Protein AF-A0A529LYF0-F1 (afdb_monomer)

Radius of gyration: 22.44 Å; Cα contacts (8 Å, |Δi|>4): 32; chains: 1; bounding box: 76×38×55 Å

Solvent-accessible surface area (backbone atoms only — not comparable to full-atom values): 7670 Å² total; per-residue (Å²): 142,80,80,82,82,74,75,73,85,80,75,81,69,80,85,69,62,60,70,59,54,50,53,49,51,52,28,52,52,52,40,53,60,69,74,52,86,89,52,92,55,70,84,77,46,75,88,83,76,62,102,65,56,52,64,56,55,36,52,51,52,51,50,52,52,48,45,68,75,46,50,86,55,62,44,96,94,39,47,68,63,51,51,50,54,52,49,53,52,51,49,52,54,49,50,51,51,53,51,51,52,52,51,53,51,51,50,52,54,49,50,40,62,73,65,72,48,73,75,79,78,74,122

Structure (mmCIF, N/CA/C/O backbone):
data_AF-A0A529LYF0-F1
#
_entry.id   AF-A0A529LYF0-F1
#
loop_
_atom_site.group_PDB
_atom_site.id
_atom_site.type_symbol
_atom_site.label_atom_id
_atom_site.label_alt_id
_atom_site.label_comp_id
_atom_site.label_asym_id
_atom_site.label_entity_id
_atom_site.label_seq_id
_atom_site.pdbx_PDB_ins_code
_atom_site.Cartn_x
_atom_site.Cartn_y
_atom_site.Cartn_z
_atom_site.occupancy
_atom_site.B_iso_or_equiv
_atom_site.auth_seq_id
_atom_site.auth_comp_id
_atom_site.auth_asym_id
_atom_site.auth_atom_id
_atom_site.pdbx_PDB_model_num
ATOM 1 N N . MET A 1 1 ? -51.230 8.980 -7.008 1.00 47.94 1 MET A N 1
ATOM 2 C CA . MET A 1 1 ? -50.643 9.063 -5.654 1.00 47.94 1 MET A CA 1
ATOM 3 C C . MET A 1 1 ? -49.635 7.925 -5.503 1.00 47.94 1 MET A C 1
ATOM 5 O O . MET A 1 1 ? -49.978 6.871 -4.994 1.00 47.94 1 MET A O 1
ATOM 9 N N . THR A 1 2 ? -48.428 8.087 -6.047 1.00 57.09 2 THR A N 1
ATOM 10 C CA . THR A 1 2 ? -47.328 7.112 -5.946 1.00 57.09 2 THR A CA 1
ATOM 11 C C . THR A 1 2 ? -46.255 7.739 -5.071 1.00 57.09 2 THR A C 1
ATOM 13 O O . THR A 1 2 ? -45.696 8.774 -5.430 1.00 57.09 2 THR A O 1
ATOM 16 N N . THR A 1 3 ? -46.027 7.175 -3.892 1.00 55.69 3 THR A N 1
ATOM 17 C CA . THR A 1 3 ? -44.971 7.624 -2.985 1.00 55.69 3 THR A CA 1
ATOM 18 C C . THR A 1 3 ? -43.598 7.384 -3.624 1.00 55.69 3 THR A C 1
ATOM 20 O O . THR A 1 3 ? -43.407 6.367 -4.298 1.00 55.69 3 THR A O 1
ATOM 23 N N . PRO A 1 4 ? -42.626 8.298 -3.457 1.00 59.94 4 PRO A N 1
ATOM 24 C CA . PRO A 1 4 ? -41.273 8.055 -3.921 1.00 59.94 4 PRO A CA 1
ATOM 25 C C . PRO A 1 4 ? -40.661 6.951 -3.053 1.00 59.94 4 PRO A C 1
ATOM 27 O O . PRO A 1 4 ? -40.623 7.054 -1.828 1.00 59.94 4 PRO A O 1
ATOM 30 N N . VAL A 1 5 ? -40.193 5.878 -3.689 1.00 65.50 5 VAL A N 1
ATOM 31 C CA . VAL A 1 5 ? -39.392 4.841 -3.036 1.00 65.50 5 VAL A CA 1
ATOM 32 C C . VAL A 1 5 ? -38.038 5.467 -2.707 1.00 65.50 5 VAL A C 1
ATOM 34 O O . VAL A 1 5 ? -37.164 5.569 -3.566 1.00 65.50 5 VAL A O 1
ATOM 37 N N . SER A 1 6 ? -37.866 5.940 -1.473 1.00 61.72 6 SER A N 1
ATOM 38 C CA . SER A 1 6 ? -36.562 6.357 -0.964 1.00 61.72 6 SER A CA 1
ATOM 39 C C . SER A 1 6 ? -35.632 5.143 -0.956 1.00 61.72 6 SER A C 1
ATOM 41 O O . SER A 1 6 ? -35.870 4.167 -0.246 1.00 61.72 6 SER A O 1
ATOM 43 N N . ASN A 1 7 ? -34.588 5.192 -1.784 1.00 60.34 7 ASN A N 1
ATOM 44 C CA . ASN A 1 7 ? -33.568 4.158 -1.919 1.00 60.34 7 ASN A CA 1
ATOM 45 C C . ASN A 1 7 ? -32.724 4.077 -0.632 1.00 60.34 7 ASN A C 1
ATOM 47 O O . ASN A 1 7 ? -31.618 4.600 -0.563 1.00 60.34 7 ASN A O 1
ATOM 51 N N . GLU A 1 8 ? -33.234 3.387 0.389 1.00 54.78 8 GLU A N 1
ATOM 52 C CA . GLU A 1 8 ? -32.531 3.100 1.650 1.00 54.78 8 GLU A CA 1
ATOM 53 C C . GLU A 1 8 ? -31.314 2.164 1.487 1.00 54.78 8 GLU A C 1
ATOM 55 O O . GLU A 1 8 ? -30.669 1.787 2.468 1.00 54.78 8 GLU A O 1
ATOM 60 N N . ARG A 1 9 ? -30.960 1.782 0.251 1.00 53.56 9 ARG A N 1
ATOM 61 C CA . ARG A 1 9 ? -29.782 0.948 -0.034 1.00 53.56 9 ARG A CA 1
ATOM 62 C C . ARG A 1 9 ? -28.453 1.691 0.090 1.00 53.56 9 ARG A C 1
ATOM 64 O O . ARG A 1 9 ? -27.416 1.044 0.024 1.00 53.56 9 ARG A O 1
ATOM 71 N N . ASP A 1 10 ? -28.478 2.999 0.329 1.00 54.81 10 ASP A N 1
ATOM 72 C CA . ASP A 1 10 ? -27.279 3.841 0.399 1.00 54.81 10 ASP A CA 1
ATOM 73 C C . ASP A 1 10 ? -26.954 4.324 1.825 1.00 54.81 10 ASP A C 1
ATOM 75 O O . ASP A 1 10 ? -26.434 5.414 2.035 1.00 54.81 10 ASP A O 1
ATOM 79 N N . LYS A 1 11 ? -27.325 3.545 2.855 1.00 51.06 11 LYS A N 1
ATOM 80 C CA . LYS A 1 11 ? -27.175 3.982 4.258 1.00 51.06 11 LYS A CA 1
ATOM 81 C C . LYS A 1 11 ? -26.514 2.985 5.209 1.00 51.06 11 LYS A C 1
ATOM 83 O O . LYS A 1 11 ? -26.799 3.022 6.403 1.00 51.06 11 LYS A O 1
ATOM 88 N N . ARG A 1 12 ? -25.626 2.096 4.742 1.00 48.12 12 ARG A N 1
ATOM 89 C CA . ARG A 1 12 ? -24.793 1.262 5.644 1.00 48.12 12 ARG A CA 1
ATOM 90 C C . ARG A 1 12 ? -23.418 0.895 5.071 1.00 48.12 12 ARG A C 1
ATOM 92 O O . ARG A 1 12 ? -23.063 -0.277 4.999 1.00 48.12 12 ARG A O 1
ATOM 99 N N . ILE A 1 13 ? -22.596 1.890 4.762 1.00 53.06 13 ILE A N 1
ATOM 100 C CA . ILE A 1 13 ? -21.145 1.746 4.938 1.00 53.06 13 ILE A CA 1
ATOM 101 C C . ILE A 1 13 ? -20.814 2.685 6.089 1.00 53.06 13 ILE A C 1
ATOM 103 O O . ILE A 1 13 ? -21.063 3.879 5.969 1.00 53.06 13 ILE A O 1
ATOM 107 N N . GLY A 1 14 ? -20.369 2.150 7.233 1.00 55.97 14 GLY A N 1
ATOM 108 C CA . GLY A 1 14 ? -19.940 2.983 8.361 1.00 55.97 14 GLY A CA 1
ATOM 109 C C . GLY A 1 14 ? -18.994 4.053 7.832 1.00 55.97 14 GLY A C 1
ATOM 110 O O . GLY A 1 14 ? -18.046 3.698 7.135 1.00 55.97 14 GLY A O 1
ATOM 111 N N . GLU A 1 15 ? -19.354 5.313 8.062 1.00 58.41 15 GLU A N 1
ATOM 112 C CA . GLU A 1 15 ? -18.853 6.498 7.366 1.00 58.41 15 GLU A CA 1
ATOM 113 C C . GLU A 1 15 ? -17.323 6.439 7.251 1.00 58.41 15 GLU A C 1
ATOM 115 O O . GLU A 1 15 ? -16.586 6.626 8.218 1.00 58.41 15 GLU A O 1
ATOM 120 N N . ARG A 1 16 ? -16.840 6.015 6.079 1.00 63.41 16 ARG A N 1
ATOM 121 C CA . ARG A 1 16 ? -15.414 5.926 5.780 1.00 63.41 16 ARG A CA 1
ATOM 122 C C . ARG A 1 16 ? -14.989 7.345 5.453 1.00 63.41 16 ARG A C 1
ATOM 124 O O . ARG A 1 16 ? -15.529 7.920 4.511 1.00 63.41 16 ARG A O 1
ATOM 131 N N . ASP A 1 17 ? -14.049 7.902 6.208 1.00 71.25 17 ASP A N 1
ATOM 132 C CA . ASP A 1 17 ? -13.567 9.259 5.964 1.00 71.25 17 ASP A CA 1
ATOM 133 C C . ASP A 1 17 ? -12.843 9.344 4.613 1.00 71.25 17 ASP A C 1
ATOM 135 O O . ASP A 1 17 ? -11.632 9.141 4.507 1.00 71.25 17 ASP A O 1
ATOM 139 N N . THR A 1 18 ? -13.588 9.689 3.561 1.00 74.94 18 THR A N 1
ATOM 140 C CA . THR A 1 18 ? -13.075 9.857 2.193 1.00 74.94 18 THR A CA 1
ATOM 141 C C . THR A 1 18 ? -11.910 10.847 2.144 1.00 74.94 18 THR A C 1
ATOM 143 O O . THR A 1 18 ? -10.990 10.687 1.349 1.00 74.94 18 THR A O 1
ATOM 146 N N . ARG A 1 19 ? -11.897 11.839 3.045 1.00 78.69 19 ARG A N 1
ATOM 147 C CA . ARG A 1 19 ? -10.806 12.817 3.201 1.00 78.69 19 ARG A CA 1
ATOM 148 C C . ARG A 1 19 ? -9.469 12.138 3.495 1.00 78.69 19 ARG A C 1
ATOM 150 O O . ARG A 1 19 ? -8.459 12.474 2.888 1.00 78.69 19 ARG A O 1
ATOM 157 N N . ILE A 1 20 ? -9.479 11.165 4.400 1.00 77.12 20 ILE A N 1
ATOM 158 C CA . ILE A 1 20 ? -8.283 10.429 4.809 1.00 77.12 20 ILE A CA 1
ATOM 159 C C . ILE A 1 20 ? -7.824 9.498 3.682 1.00 77.12 20 ILE A C 1
ATOM 161 O O . ILE A 1 20 ? -6.628 9.383 3.421 1.00 77.12 20 ILE A O 1
ATOM 165 N N . ASP A 1 21 ? -8.766 8.889 2.960 1.00 77.62 21 ASP A N 1
ATOM 166 C CA . ASP A 1 21 ? -8.448 8.069 1.790 1.00 77.62 21 ASP A CA 1
ATOM 167 C C . ASP A 1 21 ? -7.815 8.883 0.649 1.00 77.62 21 ASP A C 1
ATOM 169 O O . ASP A 1 21 ? -6.862 8.408 0.030 1.00 77.62 21 ASP A O 1
ATOM 173 N N . VAL A 1 22 ? -8.282 10.113 0.405 1.00 77.88 22 VAL A N 1
ATOM 174 C CA . VAL A 1 22 ? -7.700 11.026 -0.596 1.00 77.88 22 VAL A CA 1
ATOM 175 C C . VAL A 1 22 ? -6.287 11.450 -0.202 1.00 77.88 22 VAL A C 1
ATOM 177 O O . VAL A 1 22 ? -5.384 11.384 -1.031 1.00 77.88 22 VAL A O 1
ATOM 180 N N . LEU A 1 23 ? -6.064 11.823 1.062 1.00 77.69 23 LEU A N 1
ATOM 181 C CA . LEU A 1 23 ? -4.730 12.185 1.551 1.00 77.69 23 LEU A CA 1
ATOM 182 C C . LEU A 1 23 ? -3.749 11.010 1.453 1.00 77.69 23 LEU A C 1
ATOM 184 O O . LEU A 1 23 ? -2.605 11.186 1.041 1.00 77.69 23 LEU A O 1
ATOM 188 N N . ARG A 1 24 ? -4.209 9.793 1.761 1.00 77.38 24 ARG A N 1
ATOM 189 C CA . ARG A 1 24 ? -3.411 8.572 1.609 1.00 77.38 24 ARG A CA 1
ATOM 190 C C . ARG A 1 24 ? -3.063 8.287 0.146 1.00 77.38 24 ARG A C 1
ATOM 192 O O . ARG A 1 24 ? -1.937 7.891 -0.138 1.00 77.38 24 ARG A O 1
ATOM 199 N N . ALA A 1 25 ? -4.011 8.472 -0.772 1.00 77.44 25 ALA A N 1
ATOM 200 C CA . ALA A 1 25 ? -3.777 8.290 -2.204 1.00 77.44 25 ALA A CA 1
ATOM 201 C C . ALA A 1 25 ? -2.804 9.339 -2.766 1.00 77.44 25 ALA A C 1
ATOM 203 O O . ALA A 1 25 ? -1.909 8.986 -3.531 1.00 77.44 25 ALA A O 1
ATOM 204 N N . LEU A 1 26 ? -2.932 10.600 -2.341 1.00 78.00 26 LEU A N 1
ATOM 205 C CA . LEU A 1 26 ? -2.008 11.672 -2.709 1.00 78.00 26 LEU A CA 1
ATOM 206 C C . LEU A 1 26 ? -0.584 11.367 -2.227 1.00 78.00 26 LEU A C 1
ATOM 208 O O . LEU A 1 26 ? 0.355 11.503 -3.001 1.00 78.00 26 LEU A O 1
ATOM 212 N N . ALA A 1 27 ? -0.437 10.877 -0.994 1.00 78.12 27 ALA A N 1
ATOM 213 C CA . ALA A 1 27 ? 0.861 10.496 -0.444 1.00 78.12 27 ALA A CA 1
ATOM 214 C C . ALA A 1 27 ? 1.511 9.317 -1.205 1.00 78.12 27 ALA A C 1
ATOM 216 O O . ALA A 1 27 ? 2.715 9.324 -1.457 1.00 78.12 27 ALA A O 1
ATOM 217 N N . LEU A 1 28 ? 0.723 8.324 -1.638 1.00 78.88 28 LEU A N 1
ATOM 218 C CA . LEU A 1 28 ? 1.223 7.240 -2.498 1.00 78.88 28 LEU A CA 1
ATOM 219 C C . LEU A 1 28 ? 1.700 7.754 -3.861 1.00 78.88 28 LEU A C 1
ATOM 221 O O . LEU A 1 28 ? 2.723 7.292 -4.362 1.00 78.88 28 LEU A O 1
ATOM 225 N N . LEU A 1 2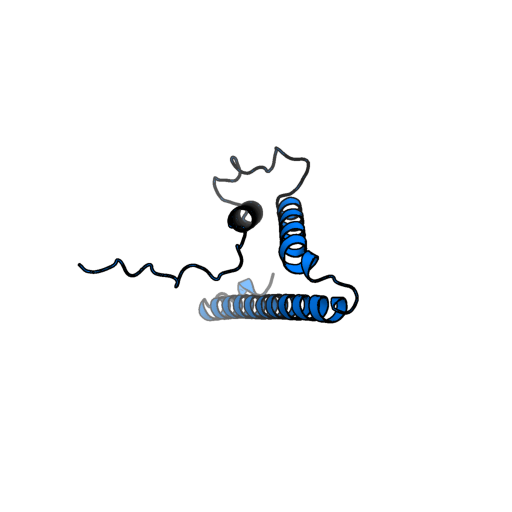9 ? 0.978 8.712 -4.447 1.00 75.44 29 LEU A N 1
ATOM 226 C CA . LEU A 1 29 ? 1.372 9.336 -5.706 1.00 75.44 29 LEU A CA 1
ATOM 227 C C . LEU A 1 29 ? 2.683 10.114 -5.552 1.00 75.44 29 LEU A C 1
ATOM 229 O O . LEU A 1 29 ? 3.564 9.975 -6.393 1.00 75.44 29 LEU A O 1
ATOM 233 N N . THR A 1 30 ? 2.844 10.882 -4.471 1.00 70.50 30 THR A N 1
ATOM 234 C CA . THR A 1 30 ? 4.083 11.632 -4.223 1.00 70.50 30 THR A CA 1
ATOM 235 C C . THR A 1 30 ? 5.287 10.715 -4.012 1.00 70.50 30 THR A C 1
ATOM 237 O O . THR A 1 30 ? 6.341 10.999 -4.566 1.00 70.50 30 THR A O 1
ATOM 240 N N . ILE A 1 31 ? 5.130 9.584 -3.308 1.00 76.88 31 ILE A N 1
ATOM 241 C CA . ILE A 1 31 ? 6.203 8.580 -3.159 1.00 76.88 31 ILE A CA 1
ATOM 242 C C . ILE A 1 31 ? 6.580 7.988 -4.520 1.00 76.88 31 ILE A C 1
ATOM 244 O O . ILE A 1 31 ? 7.757 7.854 -4.831 1.00 76.88 31 ILE A O 1
ATOM 248 N N . PHE A 1 32 ? 5.589 7.635 -5.344 1.00 72.12 32 PHE A N 1
ATOM 249 C CA . PHE A 1 32 ? 5.844 7.068 -6.667 1.00 72.12 32 PHE A CA 1
ATOM 250 C C . PHE A 1 32 ? 6.609 8.038 -7.575 1.00 72.12 32 PHE A C 1
ATOM 252 O O . PHE A 1 32 ? 7.556 7.631 -8.240 1.00 72.12 32 PHE A O 1
ATOM 259 N N . VAL A 1 33 ? 6.217 9.315 -7.583 1.00 67.50 33 VAL A N 1
ATOM 260 C CA . VAL A 1 33 ? 6.895 10.354 -8.373 1.00 67.50 33 VAL A CA 1
ATOM 261 C C . VAL A 1 33 ? 8.329 10.572 -7.885 1.00 67.50 33 VAL A C 1
ATOM 263 O O . VAL A 1 33 ? 9.222 10.714 -8.714 1.00 67.50 33 VAL A O 1
ATOM 266 N N . ASP A 1 34 ? 8.569 10.542 -6.572 1.00 64.62 34 ASP A N 1
ATOM 267 C CA . ASP A 1 34 ? 9.915 10.697 -6.005 1.00 64.62 34 ASP A CA 1
ATOM 268 C C . ASP A 1 34 ? 10.840 9.497 -6.307 1.00 64.62 34 ASP A C 1
ATOM 270 O O . ASP A 1 34 ? 12.038 9.663 -6.525 1.00 64.62 34 ASP A O 1
ATOM 274 N N . HIS A 1 35 ? 10.285 8.284 -6.414 1.00 71.44 35 HIS A N 1
ATOM 275 C CA . HIS A 1 35 ? 11.051 7.053 -6.648 1.00 71.44 35 HIS A CA 1
ATOM 276 C C . HIS A 1 35 ? 11.337 6.723 -8.129 1.00 71.44 35 HIS A C 1
ATOM 278 O O . HIS A 1 35 ? 12.063 5.764 -8.396 1.00 71.44 35 HIS A O 1
ATOM 284 N N . VAL A 1 36 ? 10.779 7.465 -9.099 1.00 59.25 36 VAL A N 1
ATOM 285 C CA . VAL A 1 36 ? 11.024 7.273 -10.546 1.00 59.25 36 VAL A CA 1
ATOM 286 C C . VAL A 1 36 ? 11.946 8.386 -11.076 1.00 59.25 36 VAL A C 1
ATOM 288 O O . VAL A 1 36 ? 11.462 9.432 -11.519 1.00 59.25 36 VAL A O 1
ATOM 291 N N . PRO A 1 37 ? 13.281 8.193 -11.063 1.00 54.81 37 PRO A N 1
ATOM 292 C CA . PRO A 1 37 ? 14.219 9.185 -11.581 1.00 54.81 37 PRO A CA 1
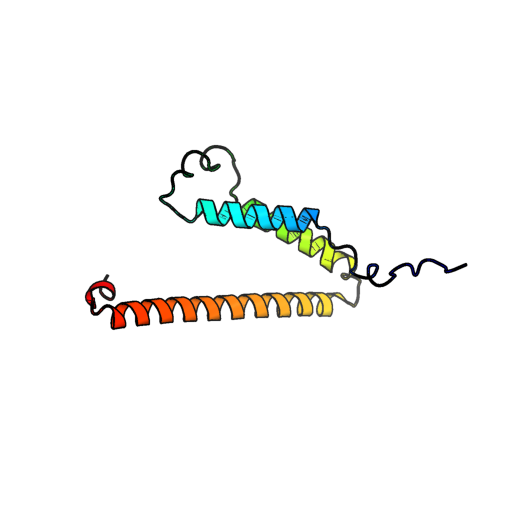ATOM 293 C C . PRO A 1 37 ? 14.184 9.231 -13.120 1.00 54.81 37 PRO A C 1
ATOM 295 O O . PRO A 1 37 ? 14.264 8.194 -13.776 1.00 54.81 37 PRO A O 1
ATOM 298 N N . GLY A 1 38 ? 14.093 10.437 -13.702 1.00 55.53 38 GLY A N 1
ATOM 299 C CA . GLY A 1 38 ? 14.247 10.661 -15.153 1.00 55.53 38 GLY A CA 1
ATOM 300 C C . GLY A 1 38 ? 13.047 11.240 -15.920 1.00 55.53 38 GLY A C 1
ATOM 301 O O . GLY A 1 38 ? 13.032 11.168 -17.147 1.00 55.53 38 GLY A O 1
ATOM 302 N N . THR A 1 39 ? 12.042 11.825 -15.258 1.00 52.19 39 THR A N 1
ATOM 303 C CA . THR A 1 39 ? 10.938 12.544 -15.933 1.00 52.19 39 THR A CA 1
ATOM 304 C C . THR A 1 39 ? 11.031 14.062 -15.718 1.00 52.19 39 THR A C 1
ATOM 306 O O . THR A 1 39 ? 11.538 14.522 -14.700 1.00 52.19 39 THR A O 1
ATOM 309 N N . VAL A 1 40 ? 10.500 14.864 -16.656 1.00 50.72 40 VAL A N 1
ATOM 310 C CA . VAL A 1 40 ? 10.434 16.354 -16.621 1.00 50.72 40 VAL A CA 1
ATOM 311 C C . VAL A 1 40 ? 9.800 16.950 -15.345 1.00 50.72 40 VAL A C 1
ATOM 313 O O . VAL A 1 40 ? 9.873 18.158 -15.125 1.00 50.72 40 VAL A O 1
ATOM 316 N N . PHE A 1 41 ? 9.215 16.113 -14.486 1.00 47.94 41 PHE A N 1
ATOM 317 C CA . PHE A 1 41 ? 8.676 16.463 -13.17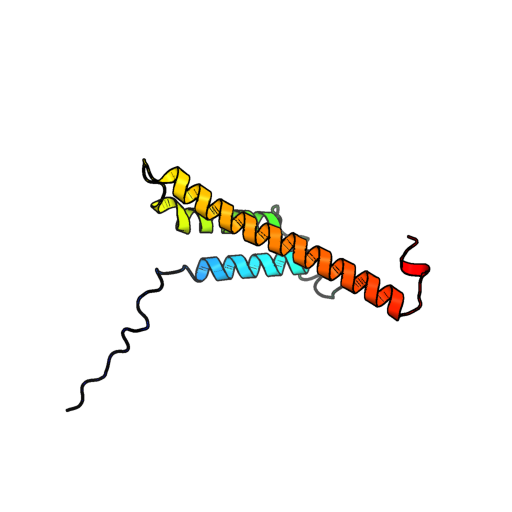2 1.00 47.94 41 PHE A CA 1
ATOM 318 C C . PHE A 1 41 ? 9.739 16.590 -12.069 1.00 47.94 41 PHE A C 1
ATOM 320 O O . PHE A 1 41 ? 9.402 17.004 -10.960 1.00 47.94 41 PHE A O 1
ATOM 327 N N . GLU A 1 42 ? 11.016 16.315 -12.356 1.00 46.25 42 GLU A N 1
ATOM 328 C CA . GLU A 1 42 ? 12.119 16.498 -11.401 1.00 46.25 42 GLU A CA 1
ATOM 329 C C . GLU A 1 42 ? 12.235 17.951 -10.889 1.00 46.25 42 GLU A C 1
ATOM 331 O O . GLU A 1 42 ? 12.607 18.174 -9.74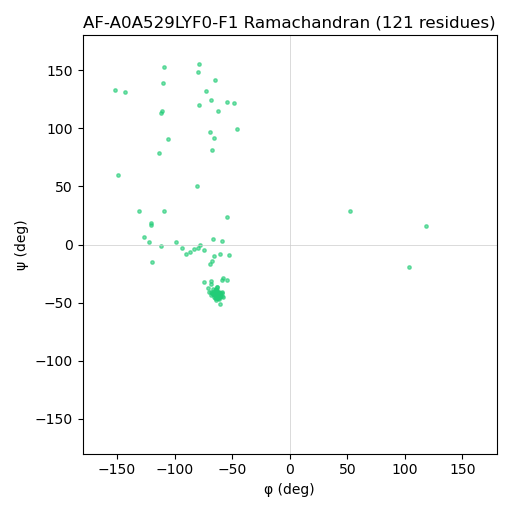0 1.00 46.25 42 GLU A O 1
ATOM 336 N N . ASN A 1 43 ? 11.830 18.941 -11.696 1.00 48.66 43 ASN A N 1
ATOM 337 C CA . ASN A 1 43 ? 11.854 20.364 -11.323 1.00 48.66 43 ASN A CA 1
ATOM 338 C C . ASN A 1 43 ? 10.563 20.874 -10.657 1.00 48.66 43 ASN A C 1
ATOM 340 O O . ASN A 1 43 ? 10.528 22.010 -10.185 1.00 48.66 43 ASN A O 1
ATOM 344 N N . TRP A 1 44 ? 9.498 20.067 -10.624 1.00 48.19 44 TRP A N 1
ATOM 345 C CA . TRP A 1 44 ? 8.222 20.429 -9.986 1.00 48.19 44 TRP A CA 1
ATOM 346 C C . TRP A 1 44 ? 7.825 19.460 -8.874 1.00 48.19 44 TRP A C 1
ATOM 348 O O . TRP A 1 44 ? 6.674 19.412 -8.449 1.00 48.19 44 TRP A O 1
ATOM 358 N N . THR A 1 45 ? 8.785 18.673 -8.400 1.00 44.62 45 THR A N 1
ATOM 359 C CA . THR A 1 45 ? 8.599 17.782 -7.264 1.00 44.62 45 THR A CA 1
ATOM 360 C C . THR A 1 45 ? 9.397 18.337 -6.099 1.00 44.62 45 THR A C 1
ATOM 362 O O . THR A 1 45 ? 10.501 18.849 -6.265 1.00 44.62 45 THR A O 1
ATOM 365 N N . TYR A 1 46 ? 8.786 18.266 -4.923 1.00 46.50 46 TYR A N 1
ATOM 366 C CA . TYR A 1 46 ? 9.162 18.796 -3.612 1.00 46.50 46 TYR A CA 1
ATOM 367 C C . TYR A 1 46 ? 10.558 18.403 -3.070 1.00 46.50 46 TYR A C 1
ATOM 369 O O . TYR A 1 46 ? 10.789 18.515 -1.871 1.00 46.50 46 TYR A O 1
ATOM 377 N N . LYS A 1 47 ? 11.526 18.034 -3.917 1.00 45.12 47 LYS A N 1
ATOM 378 C CA . LYS A 1 47 ? 12.909 17.680 -3.555 1.00 45.12 47 LYS A CA 1
ATOM 379 C C . LYS A 1 47 ? 13.683 18.825 -2.869 1.00 45.12 47 LYS A C 1
ATOM 381 O O . LYS A 1 47 ? 14.772 18.599 -2.362 1.00 45.12 47 LYS A O 1
ATOM 386 N N . ASN A 1 48 ? 13.122 20.042 -2.825 1.00 45.69 48 ASN A N 1
ATOM 387 C CA . ASN A 1 48 ? 13.746 21.242 -2.250 1.00 45.69 48 ASN A CA 1
ATOM 388 C C . ASN A 1 48 ? 12.965 21.934 -1.106 1.00 45.69 48 ASN A C 1
ATOM 390 O O . ASN A 1 48 ? 13.423 22.981 -0.658 1.00 45.69 48 ASN A O 1
ATOM 394 N N . PHE A 1 49 ? 11.806 21.439 -0.634 1.00 49.44 49 PHE A N 1
ATOM 395 C CA . PHE A 1 49 ? 10.910 22.286 0.193 1.00 49.44 49 PHE A CA 1
ATOM 396 C C . PHE A 1 49 ? 10.440 21.778 1.566 1.00 49.44 49 PHE A C 1
ATOM 398 O O . PHE A 1 49 ? 9.644 22.471 2.199 1.00 49.44 49 PHE A O 1
ATOM 405 N N . GLY A 1 50 ? 10.909 20.648 2.099 1.00 47.38 50 GLY A N 1
ATOM 406 C CA . GLY A 1 50 ? 10.407 20.198 3.402 1.00 47.38 50 GLY A CA 1
ATOM 407 C C . GLY A 1 50 ? 11.395 19.372 4.198 1.00 47.38 50 GLY A C 1
ATOM 408 O O . GLY A 1 50 ? 11.950 18.410 3.695 1.00 47.38 50 GLY A O 1
ATOM 409 N N . PHE A 1 51 ? 11.546 19.703 5.477 1.00 51.78 51 PHE A N 1
ATOM 410 C CA . PHE A 1 51 ? 12.275 18.938 6.495 1.00 51.78 51 PHE A CA 1
ATOM 411 C C . PHE A 1 51 ? 11.755 17.493 6.713 1.00 51.78 51 PHE A C 1
ATOM 413 O O . PHE A 1 51 ? 12.244 16.820 7.615 1.00 51.78 51 PHE A O 1
ATOM 420 N N . SER A 1 52 ? 10.754 17.038 5.946 1.00 53.34 52 SER A N 1
ATOM 421 C CA . SER A 1 52 ? 10.037 15.774 6.130 1.00 53.34 52 SER A CA 1
ATOM 422 C C . SER A 1 52 ? 9.698 15.140 4.776 1.00 53.34 52 SER A C 1
ATOM 424 O O . SER A 1 52 ? 9.194 15.823 3.880 1.00 53.34 52 SER A O 1
ATOM 426 N N . ASP A 1 53 ? 10.010 13.852 4.629 1.00 69.81 53 ASP A N 1
ATOM 427 C CA . ASP A 1 53 ? 9.885 13.080 3.385 1.00 69.81 53 ASP A CA 1
ATOM 428 C C . ASP A 1 53 ? 8.425 12.648 3.108 1.00 69.81 53 ASP A C 1
ATOM 430 O O . ASP A 1 53 ? 7.605 12.489 4.019 1.00 69.81 53 ASP A O 1
ATOM 434 N N . ALA A 1 54 ? 8.077 12.407 1.839 1.00 67.31 54 ALA A N 1
ATOM 435 C CA . ALA A 1 54 ? 6.758 11.918 1.432 1.00 67.31 54 ALA A CA 1
ATOM 436 C C . ALA A 1 54 ? 6.404 10.569 2.092 1.00 67.31 54 ALA A C 1
ATOM 438 O O . ALA A 1 54 ? 5.229 10.306 2.384 1.00 67.31 54 ALA A O 1
ATOM 439 N N . ALA A 1 55 ? 7.409 9.734 2.389 1.00 72.56 55 ALA A N 1
ATOM 440 C CA . ALA A 1 55 ? 7.224 8.504 3.150 1.00 72.56 55 ALA A CA 1
ATOM 441 C C . ALA A 1 55 ? 6.757 8.769 4.593 1.00 72.56 55 ALA A C 1
ATOM 443 O O . ALA A 1 55 ? 5.862 8.079 5.088 1.00 72.56 55 ALA A O 1
ATOM 444 N N . GLU A 1 56 ? 7.298 9.788 5.265 1.00 71.81 56 GLU A N 1
ATOM 445 C CA . GLU A 1 56 ? 6.940 10.125 6.648 1.00 71.81 56 GLU A CA 1
ATOM 446 C C . GLU A 1 56 ? 5.486 10.605 6.749 1.00 71.81 56 GLU A C 1
ATOM 448 O O . GLU A 1 56 ? 4.730 10.145 7.613 1.00 71.81 56 GLU A O 1
ATOM 453 N N . ALA A 1 57 ? 5.050 11.452 5.809 1.00 72.88 57 ALA A N 1
ATOM 454 C CA . ALA A 1 57 ? 3.663 11.907 5.720 1.00 72.88 57 ALA A CA 1
ATOM 455 C C . ALA A 1 57 ? 2.685 10.740 5.477 1.00 72.88 57 ALA A C 1
ATOM 457 O O . ALA A 1 57 ? 1.624 10.660 6.107 1.00 72.88 57 ALA A O 1
ATOM 458 N N . PHE A 1 58 ? 3.054 9.792 4.609 1.00 77.69 58 PHE A N 1
ATOM 459 C CA . PHE A 1 58 ? 2.259 8.590 4.352 1.00 77.69 58 PHE A CA 1
ATOM 460 C C . PHE A 1 58 ? 2.119 7.702 5.596 1.00 77.69 58 PHE A C 1
ATOM 462 O O . PHE A 1 58 ? 1.017 7.220 5.894 1.00 77.69 58 PHE A O 1
ATOM 469 N N . VAL A 1 59 ? 3.213 7.493 6.337 1.00 79.00 59 VAL A N 1
ATOM 470 C CA . VAL A 1 59 ? 3.218 6.699 7.576 1.00 79.00 59 VAL A CA 1
ATOM 471 C C . VAL A 1 59 ? 2.340 7.360 8.641 1.00 79.00 59 VAL A C 1
ATOM 473 O O . VAL A 1 59 ? 1.516 6.676 9.255 1.00 79.00 59 VAL A O 1
ATOM 476 N N . LEU A 1 60 ? 2.435 8.685 8.806 1.00 80.44 60 LEU A N 1
ATOM 477 C CA . LEU A 1 60 ? 1.626 9.446 9.762 1.00 80.44 60 LEU A CA 1
ATOM 478 C C . LEU A 1 60 ? 0.120 9.321 9.468 1.00 80.44 60 LEU A C 1
ATOM 480 O O . LEU A 1 60 ? -0.660 8.942 10.346 1.00 80.44 60 LEU A O 1
ATOM 484 N N . ILE A 1 61 ? -0.297 9.577 8.223 1.00 80.38 61 ILE A N 1
ATOM 485 C CA . ILE A 1 61 ? -1.710 9.499 7.806 1.00 80.38 61 ILE A CA 1
ATOM 486 C C . ILE A 1 61 ? -2.236 8.061 7.925 1.00 80.38 61 ILE A C 1
ATOM 488 O O . ILE A 1 61 ? -3.368 7.838 8.372 1.00 80.38 61 ILE A O 1
ATOM 492 N N . SER A 1 62 ? -1.417 7.065 7.580 1.00 78.88 62 SER A N 1
ATOM 493 C CA . SER A 1 62 ? -1.768 5.649 7.735 1.00 78.88 62 SER A CA 1
ATOM 494 C C . SER A 1 62 ? -1.979 5.273 9.206 1.00 78.88 62 SER A C 1
ATOM 496 O O . SER A 1 62 ? -2.948 4.580 9.526 1.00 78.88 62 SER 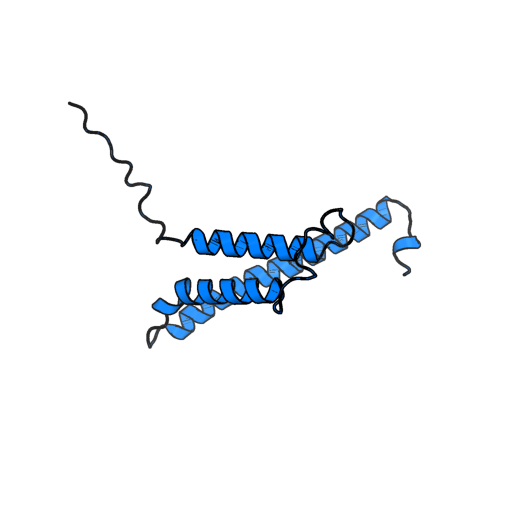A O 1
ATOM 498 N N . GLY A 1 63 ? -1.138 5.778 10.115 1.00 79.44 63 GLY A N 1
ATOM 499 C CA . GLY A 1 63 ? -1.287 5.595 11.561 1.00 79.44 63 GLY A CA 1
ATOM 500 C C . GLY A 1 63 ? -2.582 6.202 12.108 1.00 79.44 63 GLY A C 1
ATOM 501 O O . GLY A 1 63 ? -3.328 5.521 12.814 1.00 79.44 63 GLY A O 1
ATOM 502 N N . ILE A 1 64 ? -2.907 7.438 11.712 1.00 79.81 64 ILE A N 1
ATOM 503 C CA . ILE A 1 64 ? -4.162 8.114 12.090 1.00 79.81 64 ILE A CA 1
ATOM 504 C C . ILE A 1 64 ? -5.380 7.328 11.580 1.00 79.81 64 ILE A C 1
ATOM 506 O O . ILE A 1 64 ? -6.330 7.094 12.327 1.00 79.81 64 ILE A O 1
ATOM 510 N N . SER A 1 65 ? -5.332 6.837 10.339 1.00 78.75 65 SER A N 1
ATOM 511 C CA . SER A 1 65 ? -6.397 6.010 9.747 1.00 78.75 65 SER A CA 1
ATOM 512 C C . SER A 1 65 ? -6.658 4.736 10.557 1.00 78.75 65 SER A C 1
ATOM 514 O O . SER A 1 65 ? -7.805 4.361 10.804 1.00 78.75 65 SER A O 1
ATOM 516 N N . VAL A 1 66 ? -5.588 4.054 10.981 1.00 75.19 66 VAL A N 1
ATOM 517 C CA . VAL A 1 66 ? -5.679 2.834 11.795 1.00 75.19 66 VAL A CA 1
ATOM 518 C C . VAL A 1 66 ? -6.219 3.154 13.188 1.00 75.19 66 VAL A C 1
ATOM 520 O O . VAL A 1 66 ? -7.085 2.427 13.681 1.00 75.19 66 VAL A O 1
ATOM 523 N N . ALA A 1 67 ? -5.772 4.254 13.798 1.00 76.75 67 ALA A N 1
ATOM 524 C CA . ALA A 1 67 ? -6.274 4.716 15.087 1.00 76.75 67 ALA A CA 1
ATOM 525 C C . ALA A 1 67 ? -7.779 5.031 15.039 1.00 76.75 67 ALA A C 1
ATOM 527 O O . ALA A 1 67 ? -8.511 4.606 15.928 1.00 76.75 67 ALA A O 1
ATOM 528 N N . LEU A 1 68 ? -8.279 5.677 13.982 1.00 72.06 68 LEU A N 1
ATOM 529 C CA . LEU A 1 68 ? -9.713 5.946 13.815 1.00 72.06 68 LEU A CA 1
ATOM 530 C C . LEU A 1 68 ? -10.522 4.668 13.533 1.00 72.06 68 LEU A C 1
ATOM 532 O O . LEU A 1 68 ? -11.588 4.462 14.114 1.00 72.06 68 LEU A O 1
ATOM 536 N N . ALA A 1 69 ? -10.000 3.758 12.704 1.00 70.31 69 ALA A N 1
ATOM 537 C CA . ALA A 1 69 ? -10.704 2.530 12.321 1.00 70.31 69 ALA A CA 1
ATOM 538 C C . ALA A 1 69 ? -10.751 1.456 13.429 1.00 70.31 69 ALA A C 1
ATOM 540 O O . ALA A 1 69 ? -11.707 0.674 13.499 1.00 70.31 69 ALA A O 1
ATOM 541 N N . TYR A 1 70 ? -9.721 1.382 14.278 1.00 66.69 70 TYR A N 1
ATOM 542 C CA . TYR A 1 70 ? -9.570 0.331 15.294 1.00 66.69 70 TYR A CA 1
ATOM 543 C C . TYR A 1 70 ? -9.516 0.850 16.737 1.00 66.69 70 TYR A C 1
ATOM 545 O O . TYR A 1 70 ? -9.729 0.059 17.659 1.00 66.69 70 TYR A O 1
ATOM 553 N N . GLY A 1 71 ? -9.305 2.150 16.964 1.00 66.44 71 GLY A N 1
ATOM 554 C CA . GLY A 1 71 ? -9.177 2.741 18.302 1.00 66.44 71 GLY A CA 1
ATOM 555 C C . GLY A 1 71 ? -10.443 2.615 19.147 1.00 66.44 71 GLY A C 1
ATOM 556 O O . GLY A 1 71 ? -10.370 2.278 20.325 1.00 66.44 71 GLY A O 1
ATOM 557 N N . THR A 1 72 ? -11.627 2.734 18.543 1.00 63.53 72 THR A N 1
ATOM 558 C CA . THR A 1 72 ? -12.914 2.540 19.243 1.00 63.53 72 THR A CA 1
ATOM 559 C C . THR A 1 72 ? -13.179 1.082 19.648 1.00 63.53 72 THR A C 1
ATOM 561 O O . THR A 1 72 ? -14.019 0.814 20.511 1.00 63.53 72 THR A O 1
ATOM 564 N N . LYS A 1 73 ? -12.448 0.123 19.058 1.00 61.59 73 LYS A N 1
ATOM 565 C CA . LYS A 1 73 ? -12.539 -1.318 19.354 1.00 61.59 73 LYS A CA 1
ATOM 566 C C . LYS A 1 73 ? -11.532 -1.782 20.409 1.00 61.59 73 LYS A C 1
ATOM 568 O O . LYS A 1 73 ? -11.596 -2.933 20.837 1.00 61.59 73 LYS A O 1
ATOM 573 N N . PHE A 1 74 ? -10.659 -0.895 20.888 1.00 62.94 74 PHE A N 1
ATOM 574 C CA . PHE A 1 74 ? -9.699 -1.153 21.965 1.00 62.94 74 PHE A CA 1
ATOM 575 C C . PHE A 1 74 ? -10.348 -1.055 23.362 1.00 62.94 74 PHE A C 1
ATOM 577 O O . PHE A 1 74 ? -9.847 -0.392 24.264 1.00 62.94 74 PHE A O 1
ATOM 584 N N . LYS A 1 75 ? -11.482 -1.737 23.569 1.00 65.25 75 LYS A N 1
ATOM 585 C CA . LYS A 1 75 ? -12.097 -1.867 24.901 1.00 65.25 75 LYS A CA 1
ATOM 586 C C . LYS A 1 75 ? -11.387 -2.957 25.727 1.00 65.25 75 LYS A C 1
ATOM 588 O O . LYS A 1 75 ? -10.910 -3.938 25.137 1.00 65.25 75 LYS A O 1
ATOM 593 N N . PRO A 1 76 ? -11.308 -2.831 27.068 1.00 56.72 76 PRO A N 1
ATOM 594 C CA . PRO A 1 76 ? -10.765 -3.884 27.929 1.00 56.72 76 PRO A CA 1
ATOM 595 C C . PRO A 1 76 ? -11.506 -5.206 27.663 1.00 56.72 76 PRO A C 1
ATO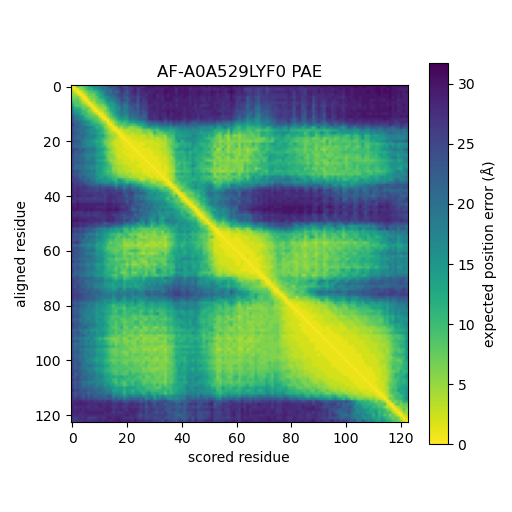M 597 O O . PRO A 1 76 ? -12.731 -5.237 27.707 1.00 56.72 76 PRO A O 1
ATOM 600 N N . GLY A 1 77 ? -10.776 -6.265 27.294 1.00 66.25 77 GLY A N 1
ATOM 601 C CA . GLY A 1 77 ? -11.332 -7.582 26.930 1.00 66.25 77 GLY A CA 1
ATOM 602 C C . GLY A 1 77 ? -11.368 -7.917 25.426 1.00 66.25 77 GLY A C 1
ATOM 603 O O . GLY A 1 77 ? -11.403 -9.091 25.079 1.00 66.25 77 GLY A O 1
ATOM 604 N N . GLY A 1 78 ? -11.282 -6.930 24.519 1.00 67.75 78 GLY A N 1
ATOM 605 C CA . GLY A 1 78 ? -11.345 -7.141 23.054 1.00 67.75 78 GLY A CA 1
ATOM 606 C C . GLY A 1 78 ? -10.044 -6.875 22.282 1.00 67.75 78 GLY A C 1
ATOM 607 O O . GLY A 1 78 ? -9.990 -7.053 21.063 1.00 67.75 78 GLY A O 1
ATOM 608 N N . ARG A 1 79 ? -8.984 -6.448 22.982 1.00 71.00 79 ARG A N 1
ATOM 609 C CA . ARG A 1 79 ? -7.725 -5.960 22.385 1.00 71.00 79 ARG A CA 1
ATOM 610 C C . ARG A 1 79 ? -7.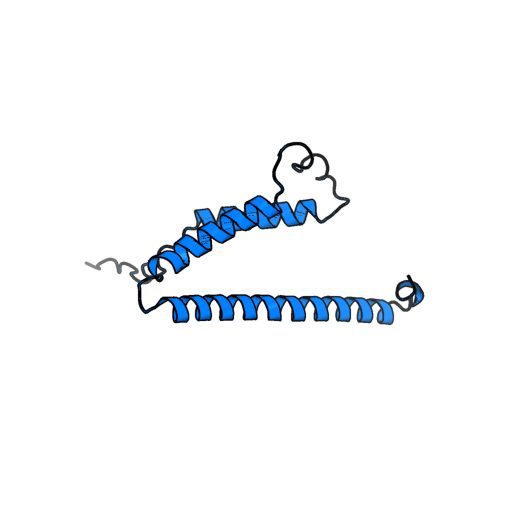025 -7.019 21.529 1.00 71.00 79 ARG A C 1
ATOM 612 O O . ARG A 1 79 ? -6.589 -6.714 20.426 1.00 71.00 79 ARG A O 1
ATOM 619 N N . LEU A 1 80 ? -6.977 -8.269 21.997 1.00 74.69 80 LEU A N 1
ATOM 620 C CA . LEU A 1 80 ? -6.295 -9.360 21.292 1.00 74.69 80 LEU A CA 1
ATOM 621 C C . LEU A 1 80 ? -6.956 -9.681 19.940 1.00 74.69 80 LEU A C 1
ATOM 623 O O . LEU A 1 80 ? -6.271 -9.819 18.930 1.00 74.69 80 LEU A O 1
ATOM 627 N N . LEU A 1 81 ? -8.291 -9.732 19.901 1.00 75.62 81 LEU A N 1
ATOM 628 C CA . LEU A 1 81 ? -9.054 -9.991 18.675 1.00 75.62 81 LEU A CA 1
ATOM 629 C C . LEU A 1 81 ? -8.919 -8.845 17.661 1.00 75.62 81 LEU A C 1
ATOM 631 O O . LEU A 1 81 ? -8.806 -9.096 16.459 1.00 75.62 81 LEU A O 1
ATOM 635 N N . ALA A 1 82 ? -8.891 -7.594 18.133 1.00 75.00 82 ALA A N 1
ATOM 636 C CA . ALA A 1 82 ? -8.645 -6.432 17.282 1.00 75.00 82 ALA A CA 1
ATOM 637 C C . ALA A 1 82 ? -7.236 -6.476 16.662 1.00 75.00 82 ALA A C 1
ATOM 639 O O . ALA A 1 82 ? -7.103 -6.323 15.447 1.00 75.00 82 ALA A O 1
ATOM 640 N N . THR A 1 83 ? -6.207 -6.771 17.464 1.00 78.00 83 THR A N 1
ATOM 641 C CA . THR A 1 83 ? -4.824 -6.922 16.987 1.00 78.00 83 THR A CA 1
ATOM 642 C C . THR A 1 83 ? -4.686 -8.069 15.992 1.00 78.00 83 THR A C 1
ATOM 644 O O . THR A 1 83 ? -4.112 -7.875 14.925 1.00 78.00 83 THR A O 1
ATOM 647 N N . LEU A 1 84 ? -5.266 -9.240 16.269 1.00 83.62 84 LEU A N 1
ATOM 648 C CA . LEU A 1 84 ? -5.187 -10.394 15.368 1.00 83.62 84 LEU A CA 1
ATOM 649 C C . LEU A 1 84 ? -5.858 -10.116 14.014 1.00 83.62 84 LEU A C 1
ATOM 651 O O . LEU A 1 84 ? -5.357 -10.529 12.968 1.00 83.62 84 LEU A O 1
ATOM 655 N N . LYS A 1 85 ? -6.970 -9.370 14.008 1.00 81.06 85 LYS A N 1
ATOM 656 C CA . LYS A 1 85 ? -7.636 -8.940 12.771 1.00 81.06 85 LYS A CA 1
ATOM 657 C C . LYS A 1 85 ? -6.758 -7.992 11.949 1.00 81.06 85 LYS A C 1
ATOM 659 O O . LYS A 1 85 ? -6.688 -8.144 10.729 1.00 81.06 85 LYS A O 1
ATOM 664 N N . MET A 1 86 ? -6.081 -7.047 12.603 1.00 80.44 86 MET A N 1
ATOM 665 C CA . MET A 1 86 ? -5.110 -6.168 11.943 1.00 80.44 86 MET A CA 1
ATOM 666 C C . MET A 1 86 ? -3.919 -6.965 11.401 1.00 80.44 86 MET A C 1
ATOM 668 O O . MET A 1 86 ? -3.549 -6.785 10.243 1.00 80.44 86 MET A O 1
ATOM 672 N N . TRP A 1 87 ? -3.389 -7.907 12.186 1.00 85.69 87 TRP A N 1
ATOM 673 C CA . TRP A 1 87 ? -2.260 -8.752 11.798 1.00 85.69 87 TRP A CA 1
ATOM 674 C C . TRP A 1 87 ? -2.580 -9.645 10.601 1.00 85.69 87 TRP A C 1
ATOM 676 O O . TRP A 1 87 ? -1.783 -9.747 9.676 1.00 85.69 87 TRP A O 1
ATOM 686 N N . ARG A 1 88 ? -3.783 -10.231 10.549 1.00 85.88 88 ARG A N 1
ATOM 687 C CA . ARG A 1 88 ? -4.237 -10.995 9.378 1.00 85.88 88 ARG A CA 1
ATOM 688 C C . ARG A 1 88 ? -4.239 -10.130 8.118 1.00 85.88 88 ARG A C 1
ATOM 690 O O . ARG A 1 88 ? -3.816 -10.589 7.064 1.00 85.88 88 ARG A O 1
ATOM 697 N N . ARG A 1 89 ? -4.694 -8.877 8.217 1.00 86.56 89 ARG A N 1
ATOM 698 C CA . ARG A 1 89 ? -4.698 -7.946 7.080 1.00 86.56 89 ARG A CA 1
ATOM 699 C C . ARG A 1 89 ? -3.281 -7.549 6.661 1.00 86.56 89 ARG A C 1
ATOM 701 O O . ARG A 1 89 ? -3.012 -7.510 5.465 1.00 86.56 89 ARG A O 1
ATOM 708 N N . ALA A 1 90 ? -2.388 -7.304 7.620 1.00 86.12 90 ALA A N 1
ATOM 709 C CA . ALA A 1 90 ? -0.971 -7.072 7.347 1.00 86.12 90 ALA A CA 1
ATOM 710 C C . ALA A 1 90 ? -0.326 -8.287 6.658 1.00 86.12 90 ALA A C 1
ATOM 712 O O . ALA A 1 90 ? 0.371 -8.121 5.664 1.00 86.12 90 ALA A O 1
ATOM 713 N N . GLY A 1 91 ? -0.643 -9.504 7.110 1.00 90.44 91 GLY A N 1
ATOM 714 C CA . GLY A 1 91 ? -0.191 -10.747 6.489 1.00 90.44 91 GLY A CA 1
ATOM 715 C C . GLY A 1 91 ? -0.659 -10.900 5.040 1.00 90.44 91 GLY A C 1
ATOM 716 O O . GLY A 1 91 ? 0.149 -11.223 4.179 1.00 90.44 91 GLY A O 1
ATOM 717 N N . VAL A 1 92 ? -1.930 -10.604 4.738 1.00 91.81 92 VAL A N 1
ATOM 718 C CA . VAL A 1 92 ? -2.438 -10.621 3.350 1.00 91.81 92 VAL A CA 1
ATOM 719 C C . VAL A 1 92 ? -1.684 -9.624 2.472 1.00 91.81 92 VAL A C 1
ATOM 721 O O . VAL A 1 92 ? -1.283 -9.975 1.366 1.00 91.81 92 VAL A O 1
ATOM 724 N N . LEU A 1 93 ? -1.459 -8.401 2.964 1.00 89.00 93 LEU A N 1
ATOM 725 C CA . LEU A 1 93 ? -0.699 -7.388 2.228 1.00 89.00 93 LEU A CA 1
ATOM 726 C C . LEU A 1 93 ? 0.754 -7.828 1.997 1.00 89.00 93 LEU A C 1
ATOM 728 O O . LEU A 1 93 ? 1.277 -7.651 0.902 1.00 89.00 93 LEU A O 1
ATOM 732 N N . TYR A 1 94 ? 1.383 -8.442 3.000 1.00 91.31 94 TYR A N 1
ATOM 733 C CA . TYR A 1 94 ? 2.746 -8.955 2.902 1.00 91.31 94 TYR A CA 1
ATOM 734 C C . TYR A 1 94 ? 2.861 -10.103 1.893 1.00 91.31 94 TYR A C 1
ATOM 736 O O . TYR A 1 94 ? 3.737 -10.083 1.036 1.00 91.31 94 TYR A O 1
ATOM 744 N N . ILE A 1 95 ? 1.945 -11.074 1.933 1.00 95.56 95 ILE A N 1
ATOM 745 C CA . ILE A 1 95 ? 1.916 -12.174 0.960 1.00 95.56 95 ILE A CA 1
ATOM 746 C C . ILE A 1 95 ? 1.697 -11.621 -0.451 1.00 95.56 95 ILE A C 1
ATOM 748 O O . ILE A 1 95 ? 2.418 -12.007 -1.366 1.00 95.56 95 ILE A O 1
ATOM 752 N N . ALA A 1 96 ? 0.759 -10.685 -0.629 1.00 94.31 96 ALA A N 1
ATOM 753 C CA . ALA A 1 96 ? 0.538 -10.035 -1.919 1.00 94.31 96 ALA A CA 1
ATOM 754 C C . ALA A 1 96 ? 1.805 -9.325 -2.426 1.00 94.31 96 ALA A C 1
ATOM 756 O O . ALA A 1 96 ? 2.131 -9.444 -3.604 1.00 94.31 96 ALA A O 1
ATOM 757 N N . HIS A 1 97 ? 2.546 -8.654 -1.537 1.00 91.31 97 HIS A N 1
ATOM 758 C CA . HIS A 1 97 ? 3.828 -8.028 -1.859 1.00 91.31 97 HIS A CA 1
ATOM 759 C C . HIS A 1 97 ? 4.893 -9.051 -2.294 1.00 91.31 97 HIS A C 1
ATOM 761 O O . HIS A 1 97 ? 5.584 -8.846 -3.285 1.00 91.31 97 HIS A O 1
ATOM 767 N N . ILE A 1 98 ? 5.021 -10.187 -1.607 1.00 95.38 98 ILE A N 1
ATOM 768 C CA . ILE A 1 98 ? 5.977 -11.232 -2.010 1.00 95.38 98 ILE A CA 1
ATOM 769 C C . ILE A 1 98 ? 5.584 -11.862 -3.353 1.00 95.38 98 ILE A C 1
ATOM 771 O O . ILE A 1 98 ? 6.442 -12.058 -4.213 1.00 95.38 98 ILE A O 1
ATOM 775 N N . VAL A 1 99 ? 4.295 -12.146 -3.560 1.00 97.50 99 VAL A N 1
ATOM 776 C CA . VAL A 1 99 ? 3.791 -12.735 -4.808 1.00 97.50 99 VAL A CA 1
ATOM 777 C C . VAL A 1 99 ? 4.005 -11.788 -5.985 1.00 97.50 99 VAL A C 1
ATOM 779 O O . VAL A 1 99 ? 4.531 -12.224 -7.005 1.00 97.50 99 VAL A O 1
ATOM 782 N N . ILE A 1 100 ? 3.651 -10.503 -5.854 1.00 95.12 100 ILE A N 1
ATOM 783 C CA . ILE A 1 100 ? 3.844 -9.535 -6.943 1.00 95.12 100 ILE A CA 1
ATOM 784 C C . ILE A 1 100 ? 5.333 -9.383 -7.275 1.00 95.12 100 ILE A C 1
ATOM 786 O O . ILE A 1 100 ? 5.690 -9.421 -8.448 1.00 95.12 100 ILE A O 1
ATOM 790 N N . THR A 1 101 ? 6.211 -9.320 -6.269 1.00 93.56 101 THR A N 1
ATOM 791 C CA . THR A 1 101 ? 7.663 -9.245 -6.478 1.00 93.56 101 THR A CA 1
ATOM 792 C C . THR A 1 101 ? 8.187 -10.474 -7.217 1.00 93.56 101 THR A C 1
ATOM 794 O O . THR A 1 101 ? 8.922 -10.333 -8.191 1.00 93.56 101 THR A O 1
ATOM 797 N N . MET A 1 102 ? 7.762 -11.679 -6.824 1.00 96.25 102 MET A N 1
ATOM 798 C CA . MET A 1 102 ? 8.155 -12.913 -7.512 1.00 96.25 102 MET A CA 1
ATOM 799 C C . MET A 1 102 ? 7.663 -12.938 -8.967 1.00 96.25 102 MET A C 1
ATOM 801 O O . MET A 1 102 ? 8.413 -13.313 -9.864 1.00 96.25 102 MET A O 1
ATOM 805 N N . VAL A 1 103 ? 6.423 -12.503 -9.216 1.00 96.12 103 VAL A N 1
ATOM 806 C CA . VAL A 1 103 ? 5.851 -12.410 -10.569 1.00 96.12 103 VAL A CA 1
ATOM 807 C C . VAL A 1 103 ? 6.624 -11.413 -11.431 1.00 96.12 103 VAL A C 1
ATOM 809 O O . VAL A 1 103 ? 6.924 -11.722 -12.580 1.00 96.12 103 VAL A O 1
ATOM 812 N N . VAL A 1 104 ? 6.982 -10.245 -10.891 1.00 93.94 104 VAL A N 1
ATOM 813 C CA . VAL A 1 104 ? 7.760 -9.227 -11.614 1.00 93.94 104 VAL A CA 1
ATOM 814 C C . VAL A 1 104 ? 9.153 -9.750 -11.968 1.00 93.94 104 VAL A C 1
ATOM 816 O O . VAL A 1 104 ? 9.573 -9.609 -13.114 1.00 93.94 104 VAL A O 1
ATOM 819 N N . ILE A 1 105 ?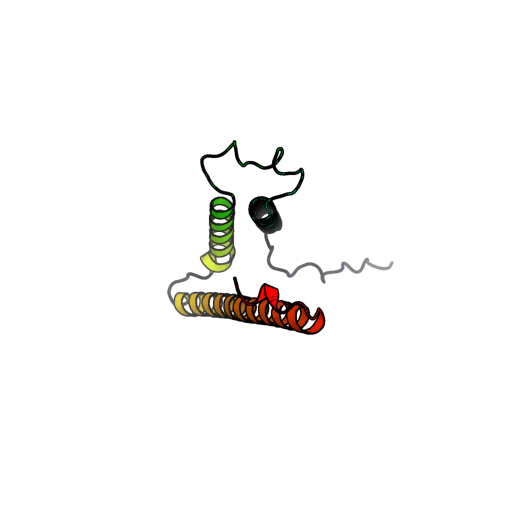 9.844 -10.412 -11.033 1.00 92.75 105 ILE A N 1
ATOM 820 C CA . ILE A 1 105 ? 11.149 -11.039 -11.297 1.00 92.75 105 ILE A CA 1
ATOM 821 C C . ILE A 1 105 ? 11.016 -12.126 -12.369 1.00 92.75 105 ILE A C 1
ATOM 823 O O . ILE A 1 105 ? 11.791 -12.151 -13.323 1.00 92.75 105 ILE A O 1
ATOM 827 N N . ALA A 1 106 ? 10.014 -13.000 -12.254 1.00 92.81 106 ALA A N 1
ATOM 828 C CA . ALA A 1 106 ? 9.771 -14.056 -13.232 1.00 92.81 106 ALA A CA 1
ATOM 829 C C . ALA A 1 106 ? 9.490 -13.485 -14.629 1.00 92.81 106 ALA A C 1
ATOM 831 O O . ALA A 1 106 ? 10.023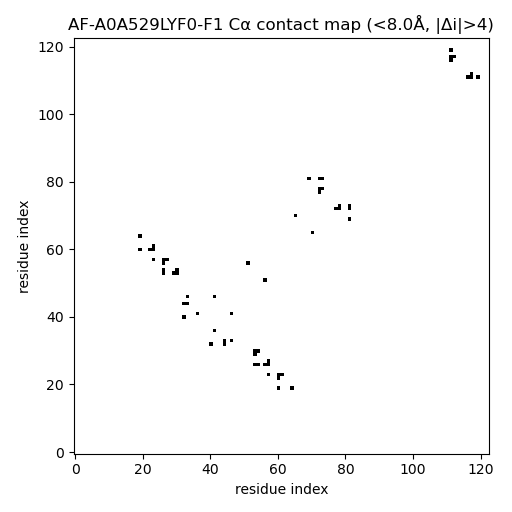 -13.990 -15.616 1.00 92.81 106 ALA A O 1
ATOM 832 N N . LEU A 1 107 ? 8.702 -12.410 -14.713 1.00 91.62 107 LEU A N 1
ATOM 833 C CA . LEU A 1 107 ? 8.423 -11.708 -15.962 1.00 91.62 107 LEU A CA 1
ATOM 834 C C . LEU A 1 107 ? 9.700 -11.105 -16.561 1.00 91.62 107 LEU A C 1
ATOM 836 O O . LEU A 1 107 ? 9.919 -11.226 -17.764 1.00 91.62 107 LEU A O 1
ATOM 840 N N . PHE A 1 108 ? 10.557 -10.506 -15.733 1.00 88.25 108 PHE A N 1
ATOM 841 C CA . PHE A 1 108 ? 11.830 -9.938 -16.171 1.00 88.25 108 PHE A CA 1
ATOM 842 C C . PHE A 1 108 ? 12.781 -11.017 -16.714 1.00 88.25 108 PHE A C 1
ATOM 844 O O . PHE A 1 108 ? 13.312 -10.875 -17.815 1.00 88.25 108 PHE A O 1
ATOM 851 N N . CYS A 1 109 ? 12.922 -12.142 -16.006 1.00 87.19 109 CYS A N 1
ATOM 852 C CA . CYS A 1 109 ? 13.702 -13.292 -16.469 1.00 87.19 109 CYS A CA 1
ATOM 853 C C . CYS A 1 109 ? 13.139 -13.890 -17.768 1.00 87.19 109 CYS A C 1
ATOM 855 O O . CYS A 1 109 ? 13.895 -14.191 -18.691 1.00 87.19 109 CYS A O 1
ATOM 857 N N . ALA A 1 110 ? 11.814 -14.042 -17.870 1.00 87.62 110 ALA A N 1
ATOM 858 C CA . ALA A 1 110 ? 11.162 -14.552 -19.074 1.00 87.62 110 ALA A CA 1
ATOM 859 C C . ALA A 1 110 ? 11.383 -13.621 -20.276 1.00 87.62 110 ALA A C 1
ATOM 861 O O . ALA A 1 110 ? 11.718 -14.093 -21.361 1.00 87.62 110 ALA A O 1
ATOM 862 N N . ALA A 1 111 ? 11.259 -12.306 -20.076 1.00 85.31 111 ALA A N 1
ATOM 863 C CA . ALA A 1 111 ? 11.546 -11.311 -21.103 1.00 85.31 111 ALA A CA 1
ATOM 864 C C . ALA A 1 111 ? 13.015 -11.364 -21.555 1.00 85.31 111 ALA A C 1
ATOM 866 O O . ALA A 1 111 ? 13.278 -11.332 -22.756 1.00 85.31 111 ALA A O 1
ATOM 867 N N . ALA A 1 112 ? 13.964 -11.514 -20.624 1.00 80.88 112 ALA A N 1
ATOM 868 C CA . ALA A 1 112 ? 15.389 -11.633 -20.941 1.00 80.88 112 ALA A CA 1
ATOM 869 C C . ALA A 1 112 ? 15.704 -12.878 -21.795 1.00 80.88 112 ALA A C 1
ATOM 871 O O . ALA A 1 112 ? 16.450 -12.788 -22.772 1.00 80.88 112 ALA A O 1
ATOM 872 N N . LEU A 1 113 ? 15.093 -14.024 -21.473 1.00 79.94 113 LEU A N 1
ATOM 873 C CA . LEU A 1 113 ? 15.244 -15.264 -22.243 1.00 79.94 113 LEU A CA 1
ATOM 874 C C . LEU A 1 113 ? 14.598 -15.166 -23.634 1.00 79.94 113 LEU A C 1
ATOM 876 O O . LEU A 1 113 ? 15.199 -15.579 -24.628 1.00 79.94 113 LEU A O 1
ATOM 880 N N . PHE A 1 114 ? 13.393 -14.593 -23.718 1.00 78.25 114 PHE A N 1
ATOM 881 C CA . PHE A 1 114 ? 12.657 -14.453 -24.978 1.00 78.25 114 PHE A CA 1
ATOM 882 C C . PHE A 1 114 ? 13.325 -13.452 -25.933 1.00 78.25 114 PHE A C 1
ATOM 884 O O . PHE A 1 114 ? 13.328 -13.657 -27.144 1.00 78.25 114 PHE A O 1
ATOM 891 N N . ALA A 1 115 ? 13.948 -12.399 -25.397 1.00 72.31 115 ALA A N 1
ATOM 892 C CA . ALA A 1 115 ? 14.665 -11.388 -26.173 1.00 72.31 115 ALA A CA 1
ATOM 893 C C . ALA A 1 115 ? 16.068 -11.826 -26.652 1.00 72.31 115 ALA A C 1
ATOM 895 O O . ALA A 1 115 ? 16.737 -11.040 -27.320 1.00 72.31 115 ALA A O 1
ATOM 896 N N . HIS A 1 116 ? 16.527 -13.050 -26.341 1.00 61.06 116 HIS A N 1
ATOM 897 C CA . HIS A 1 116 ? 17.815 -13.610 -26.797 1.00 61.06 116 HIS A CA 1
ATOM 898 C C . HIS A 1 116 ? 19.041 -12.703 -26.520 1.00 61.06 116 HIS A C 1
ATOM 900 O O . HIS A 1 116 ? 20.043 -12.741 -27.233 1.00 61.06 116 HIS A O 1
ATOM 906 N N . ARG A 1 117 ? 18.975 -11.881 -25.462 1.00 61.78 117 ARG A N 1
ATOM 907 C CA . ARG A 1 117 ? 20.068 -11.024 -24.970 1.00 61.78 117 ARG A CA 1
ATOM 908 C C . ARG A 1 117 ? 20.508 -11.523 -23.585 1.00 61.78 117 ARG A C 1
ATOM 910 O O . ARG A 1 117 ? 20.111 -10.939 -22.578 1.00 61.78 117 ARG A O 1
ATOM 917 N N . PRO A 1 118 ? 21.315 -12.600 -23.513 1.00 58.44 118 PRO A N 1
ATOM 918 C CA . PRO A 1 118 ? 21.769 -13.178 -22.243 1.00 58.44 118 PRO A CA 1
ATOM 919 C C . PRO A 1 118 ? 22.691 -12.249 -21.430 1.00 58.44 118 PRO A C 1
ATOM 921 O O . PRO A 1 118 ? 22.949 -12.521 -20.264 1.00 58.44 118 PRO A O 1
ATOM 924 N N . GLU A 1 119 ? 23.147 -11.135 -22.009 1.00 56.03 119 GLU A N 1
ATOM 925 C CA . GLU A 1 119 ? 24.057 -10.166 -21.377 1.00 56.03 119 GLU A CA 1
ATOM 926 C C . GLU A 1 119 ? 23.442 -9.388 -20.195 1.00 56.03 119 GLU A C 1
ATOM 928 O O . GLU A 1 119 ? 24.171 -8.782 -19.416 1.00 56.03 119 GLU A O 1
ATOM 933 N N . MET A 1 120 ? 22.114 -9.423 -20.010 1.00 51.91 120 MET A N 1
ATOM 934 C CA . MET A 1 120 ? 21.439 -8.763 -18.875 1.00 51.91 120 MET A CA 1
ATOM 935 C C . MET A 1 120 ? 21.438 -9.587 -17.575 1.00 51.91 120 MET A C 1
ATOM 937 O O . MET A 1 120 ? 20.959 -9.107 -16.553 1.00 51.91 120 MET A O 1
ATOM 941 N N . LEU A 1 121 ? 21.949 -10.824 -17.599 1.00 56.94 121 LEU A N 1
ATOM 942 C CA . LEU A 1 121 ? 22.012 -11.720 -16.434 1.00 56.94 121 LEU A CA 1
ATOM 943 C C . LEU A 1 121 ? 23.396 -11.732 -15.750 1.00 56.94 121 LEU A C 1
ATOM 945 O O . LEU A 1 121 ? 23.594 -12.487 -14.802 1.00 56.94 121 LEU A O 1
ATOM 949 N N . THR A 1 122 ? 24.352 -10.930 -16.235 1.00 57.09 122 THR A N 1
ATOM 950 C CA . THR A 1 122 ? 25.774 -10.956 -15.830 1.00 57.09 122 THR A CA 1
ATOM 951 C C . THR A 1 122 ? 26.314 -9.644 -15.244 1.00 57.09 122 THR A C 1
ATOM 953 O O . THR A 1 122 ? 27.531 -9.472 -15.206 1.00 57.09 122 THR A O 1
ATOM 956 N N . MET A 1 123 ? 25.460 -8.721 -14.792 1.00 44.50 123 MET A N 1
ATOM 957 C CA . MET A 1 123 ? 25.906 -7.541 -14.027 1.00 44.50 123 MET A CA 1
ATOM 958 C C . MET A 1 123 ? 25.834 -7.778 -12.523 1.00 44.50 123 MET A C 1
ATOM 960 O O . MET A 1 123 ? 24.795 -8.305 -12.067 1.00 44.50 123 MET A O 1
#

Secondary structure (DSSP, 8-state):
-------GGGS-S----HHHHHHHHHHHHHHHHHHSTTSGGGGSSSTTS-SS-HHHHHHHHHHHHHHHHHGGG--TTTHHHHHHHHHHHHHHHHHHHHHHHHHHHHHHHHHHHHTT-GGGG--

Sequence (123 aa):
MTTPVSNERDKRIGERDTRIDVLRALALLTIFVDHVPGTVFENWTYKNFGFSDAAEAFVLISGISVALAYGTKFKPGGRLLATLKMWRRAGVLYIAHIVITMVVIALFCAAALFAHRPEMLTM

Mean predicted aligned error: 14.44 Å

pLDDT: mean 70.67, std 14.75, range [44.5, 97.5]

Foldseek 3Di:
DDDDPDPPVPPDDPDQPVVLVVQLVVLVVLVVVVPDPDDPCPVVHCPPPDPDDSVRSNVVSVVVSLCVVQVVQPDVPRPVVSVVVVVVVVVVVVVVVVVVVVVVVVVVVVCCVVVVPVVVVPD